Protein AF-A0A7Z0DC85-F1 (afdb_monomer)

pLDDT: mean 76.47, std 17.29, range [37.12, 97.38]

Organism: NCBI:txid1347891

Radius of gyration: 29.51 Å; Cα contacts (8 Å, |Δi|>4): 30; chains: 1; bounding box: 51×54×77 Å

Structure (mmCIF, N/CA/C/O backbone):
data_AF-A0A7Z0DC85-F1
#
_entry.id   AF-A0A7Z0DC85-F1
#
loop_
_atom_site.group_PDB
_atom_site.id
_atom_site.type_symbol
_atom_site.label_atom_id
_atom_site.label_alt_id
_atom_site.label_comp_id
_atom_site.label_asym_id
_atom_site.label_entity_id
_atom_site.label_seq_id
_atom_site.pdbx_PDB_ins_code
_atom_site.Cartn_x
_atom_site.Cartn_y
_atom_site.Cartn_z
_atom_site.occupancy
_atom_site.B_iso_or_equiv
_atom_site.auth_seq_id
_atom_site.auth_comp_id
_atom_site.auth_asym_id
_atom_site.auth_atom_id
_atom_site.pdbx_PDB_model_num
ATOM 1 N N . MET A 1 1 ? 40.129 -6.524 -58.657 1.00 50.47 1 MET A N 1
ATOM 2 C CA . MET A 1 1 ? 39.748 -5.891 -57.377 1.00 50.47 1 MET A CA 1
ATOM 3 C C . MET A 1 1 ? 38.912 -4.656 -57.696 1.00 50.47 1 MET A C 1
ATOM 5 O O . MET A 1 1 ? 39.489 -3.644 -58.058 1.00 50.47 1 MET A O 1
ATOM 9 N N . SER A 1 2 ? 37.577 -4.747 -57.677 1.00 52.06 2 SER A N 1
ATOM 10 C CA . SER A 1 2 ? 36.706 -3.599 -57.996 1.00 52.06 2 SER A CA 1
ATOM 11 C C . SER A 1 2 ? 36.164 -2.966 -56.722 1.00 52.06 2 SER A C 1
ATOM 13 O O . SER A 1 2 ? 35.391 -3.588 -55.997 1.00 52.06 2 SER A O 1
ATOM 15 N N . ALA A 1 3 ? 36.573 -1.726 -56.460 1.00 59.19 3 ALA A N 1
ATOM 16 C CA . ALA A 1 3 ? 36.029 -0.903 -55.390 1.00 59.19 3 ALA A CA 1
ATOM 17 C C . ALA A 1 3 ? 34.603 -0.441 -55.742 1.00 59.19 3 ALA A C 1
ATOM 19 O O . ALA A 1 3 ? 34.337 0.003 -56.860 1.00 59.19 3 ALA A O 1
ATOM 20 N N . ARG A 1 4 ? 33.677 -0.553 -54.782 1.00 53.69 4 ARG A N 1
ATOM 21 C CA . ARG A 1 4 ? 32.291 -0.072 -54.905 1.00 53.69 4 ARG A CA 1
ATOM 22 C C . ARG A 1 4 ? 32.267 1.463 -54.775 1.00 53.69 4 ARG A C 1
ATOM 24 O O . ARG A 1 4 ? 32.843 1.974 -53.816 1.00 53.69 4 ARG A O 1
ATOM 31 N N . PRO A 1 5 ? 31.612 2.209 -55.683 1.00 65.88 5 PRO A N 1
ATOM 32 C CA . PRO A 1 5 ? 31.538 3.667 -55.598 1.00 65.88 5 PRO A CA 1
ATOM 33 C C . PRO A 1 5 ? 30.638 4.127 -54.436 1.00 65.88 5 PRO A C 1
ATOM 35 O O . PRO A 1 5 ? 29.619 3.501 -54.143 1.00 65.88 5 PRO A O 1
ATOM 38 N N . ALA A 1 6 ? 31.015 5.228 -53.778 1.00 69.44 6 ALA A N 1
ATOM 39 C CA . ALA A 1 6 ? 30.279 5.805 -52.649 1.00 69.44 6 ALA A CA 1
ATOM 40 C C . ALA A 1 6 ? 28.913 6.397 -53.075 1.00 69.44 6 ALA A C 1
ATOM 42 O O . ALA A 1 6 ? 28.795 6.933 -54.182 1.00 69.44 6 ALA A O 1
ATOM 43 N N . PRO A 1 7 ? 27.876 6.352 -52.213 1.00 66.81 7 PRO A N 1
ATOM 44 C CA . PRO A 1 7 ? 26.550 6.855 -52.561 1.00 66.81 7 PRO A CA 1
ATOM 45 C C . PRO A 1 7 ? 26.525 8.391 -52.661 1.00 66.81 7 PRO A C 1
ATOM 47 O O . PRO A 1 7 ? 26.868 9.102 -51.716 1.00 66.81 7 PRO A O 1
ATOM 50 N N . LYS A 1 8 ? 26.062 8.915 -53.805 1.00 64.19 8 LYS A N 1
ATOM 51 C CA . LYS A 1 8 ? 25.775 10.346 -54.003 1.00 64.19 8 LYS A CA 1
ATOM 52 C C . LYS A 1 8 ? 24.492 10.726 -53.257 1.00 64.19 8 LYS A C 1
ATOM 54 O O . LYS A 1 8 ? 23.438 10.153 -53.520 1.00 64.19 8 LYS A O 1
ATOM 59 N N . A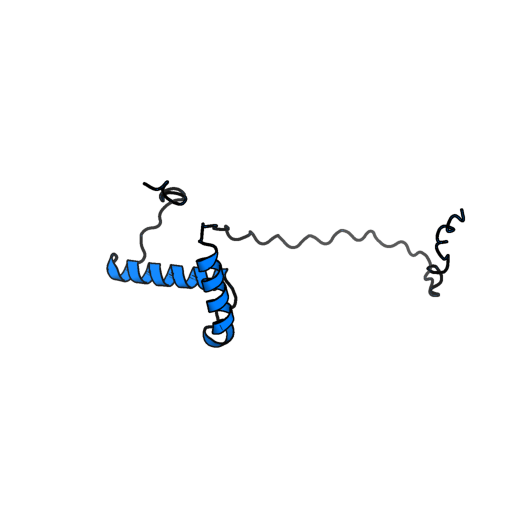RG A 1 9 ? 24.552 11.723 -52.366 1.00 59.66 9 ARG A N 1
ATOM 60 C CA . ARG A 1 9 ? 23.341 12.322 -51.780 1.00 59.66 9 ARG A CA 1
ATOM 61 C C . ARG A 1 9 ? 22.600 13.141 -52.841 1.00 59.66 9 ARG A C 1
ATOM 63 O O . ARG A 1 9 ? 23.187 14.010 -53.481 1.00 59.66 9 ARG A O 1
ATOM 70 N N . SER A 1 10 ? 21.321 12.835 -53.030 1.00 64.81 10 SER A N 1
ATOM 71 C CA . SER A 1 10 ? 20.439 13.505 -53.989 1.00 64.81 10 SER A CA 1
ATOM 72 C C . SER A 1 10 ? 20.096 14.929 -53.533 1.00 64.81 10 SER A C 1
ATOM 74 O O . SER A 1 10 ? 19.693 15.134 -52.389 1.00 64.81 10 SER A O 1
ATOM 76 N N . ARG A 1 11 ? 20.231 15.909 -54.440 1.00 67.06 11 ARG A N 1
ATOM 77 C CA . ARG A 1 11 ? 19.871 17.331 -54.255 1.00 67.06 11 ARG A CA 1
ATOM 78 C C . ARG A 1 11 ? 18.393 17.608 -54.582 1.00 67.06 11 ARG A C 1
ATOM 80 O O . ARG A 1 11 ? 18.086 18.603 -55.225 1.00 67.06 11 ARG A O 1
ATOM 87 N N . LEU A 1 12 ? 17.485 16.716 -54.187 1.00 60.59 12 LEU A N 1
ATOM 88 C CA . LEU A 1 12 ? 16.046 16.878 -54.454 1.00 60.59 12 LEU A CA 1
ATOM 89 C C . LEU A 1 12 ? 15.200 17.182 -53.209 1.00 60.59 12 LEU A C 1
ATOM 91 O O . LEU A 1 12 ? 14.003 17.404 -53.331 1.00 60.59 12 LEU A O 1
ATOM 95 N N . ALA A 1 13 ? 15.797 17.259 -52.019 1.00 56.03 13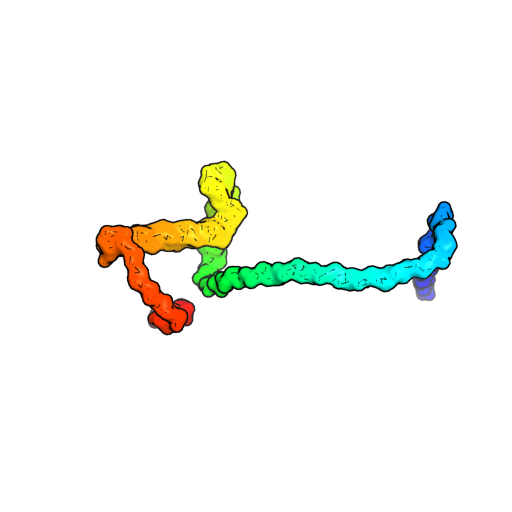 ALA A N 1
ATOM 96 C CA . ALA A 1 13 ? 15.093 17.629 -50.786 1.00 56.03 13 ALA A CA 1
ATOM 97 C C . ALA A 1 13 ? 14.950 19.160 -50.618 1.00 56.03 13 ALA A C 1
ATOM 99 O O . ALA A 1 13 ? 15.138 19.679 -49.522 1.00 56.03 13 ALA A O 1
ATOM 100 N N . GLY A 1 14 ? 14.712 19.889 -51.716 1.00 58.78 14 GLY A N 1
ATOM 101 C CA . GLY A 1 14 ? 14.816 21.352 -51.763 1.00 58.78 14 GLY A CA 1
ATOM 102 C C . GLY A 1 14 ? 13.735 22.090 -52.552 1.00 58.78 14 GLY A C 1
ATOM 103 O O . GLY A 1 14 ? 13.880 23.290 -52.746 1.00 58.78 14 GLY A O 1
ATOM 104 N N . ASN A 1 15 ? 12.659 21.435 -53.002 1.00 60.97 15 ASN A N 1
ATOM 105 C CA . ASN A 1 15 ? 11.621 22.110 -53.787 1.00 60.97 15 ASN A CA 1
ATOM 106 C C . ASN A 1 15 ? 10.213 21.753 -53.292 1.00 60.97 15 ASN A C 1
ATOM 108 O O . ASN A 1 15 ? 9.542 20.904 -53.872 1.00 60.97 15 ASN A O 1
ATOM 112 N N . SER A 1 16 ? 9.757 22.459 -52.256 1.00 52.53 16 SER A N 1
ATOM 113 C CA . SER A 1 16 ? 8.327 22.628 -51.971 1.00 52.53 16 SER A CA 1
ATOM 114 C C . SER A 1 16 ? 7.939 24.081 -52.290 1.00 52.53 16 SER A C 1
ATOM 116 O O . SER A 1 16 ? 8.608 24.991 -51.796 1.00 52.53 16 SER A O 1
ATOM 118 N N . PRO A 1 17 ? 6.915 24.334 -53.130 1.00 60.28 17 PRO A N 1
ATOM 119 C CA . PRO A 1 17 ? 6.651 25.655 -53.685 1.00 60.28 17 PRO A CA 1
ATOM 120 C C . PRO A 1 17 ? 5.579 26.393 -52.879 1.00 60.28 17 PRO A C 1
ATOM 122 O O . PRO A 1 17 ? 4.426 26.395 -53.277 1.00 60.28 17 PRO A O 1
ATOM 125 N N . VAL A 1 18 ? 5.947 27.040 -51.774 1.00 42.38 18 VAL A N 1
ATOM 126 C CA . VAL A 1 18 ? 5.221 28.209 -51.241 1.00 42.38 18 VAL A CA 1
ATOM 127 C C . VAL A 1 18 ? 6.238 29.043 -50.468 1.00 42.38 18 VAL A C 1
ATOM 129 O O . VAL A 1 18 ? 6.648 28.675 -49.371 1.00 42.38 18 VAL A O 1
ATOM 132 N N . ALA A 1 19 ? 6.661 30.159 -51.050 1.00 50.78 19 ALA A N 1
ATOM 133 C CA . ALA A 1 19 ? 7.392 31.194 -50.337 1.00 50.78 19 ALA A CA 1
ATOM 134 C C . ALA A 1 19 ? 6.398 32.263 -49.863 1.00 50.78 19 ALA A C 1
ATOM 136 O O . ALA A 1 19 ? 5.744 32.876 -50.709 1.00 50.78 19 ALA A O 1
ATOM 137 N N . PRO A 1 20 ? 6.305 32.555 -48.557 1.00 43.94 20 PRO A N 1
ATOM 138 C CA . PRO A 1 20 ? 6.033 33.902 -48.096 1.00 43.94 20 PRO A CA 1
ATOM 139 C C . PRO A 1 20 ? 7.364 34.645 -47.887 1.00 43.94 20 PRO A C 1
ATOM 141 O O . PRO A 1 20 ? 8.364 34.070 -47.457 1.00 43.94 20 PRO A O 1
ATOM 144 N N . ALA A 1 21 ? 7.372 35.927 -48.245 1.00 54.00 21 ALA A N 1
ATOM 145 C CA . ALA A 1 21 ? 8.471 36.864 -48.023 1.00 54.00 21 ALA A CA 1
ATOM 146 C C . ALA A 1 21 ? 8.928 36.886 -46.544 1.00 54.00 21 ALA A C 1
ATOM 148 O O . ALA A 1 21 ? 8.116 36.596 -45.663 1.00 5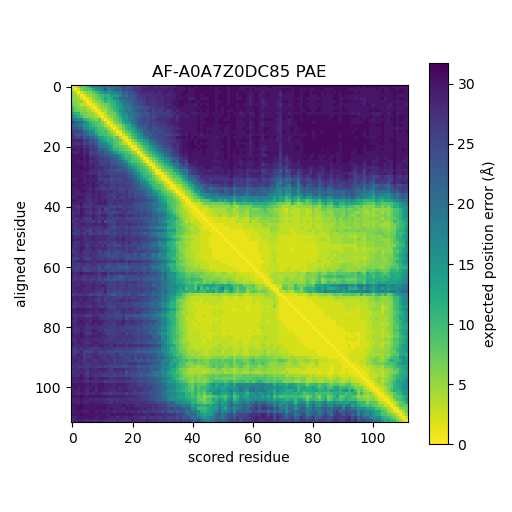4.00 21 ALA A O 1
ATOM 149 N N . PRO A 1 22 ? 10.189 37.257 -46.240 1.00 46.19 22 PRO A N 1
ATOM 150 C CA . PRO A 1 22 ? 10.636 37.407 -44.861 1.00 46.19 22 PRO A CA 1
ATOM 151 C C . PRO A 1 22 ? 9.927 38.608 -44.223 1.00 46.19 22 PRO A C 1
ATOM 153 O O . PRO A 1 22 ? 10.320 39.754 -44.417 1.00 46.19 22 PRO A O 1
ATOM 156 N N . ALA A 1 23 ? 8.861 38.340 -43.475 1.00 49.03 23 ALA A N 1
ATOM 157 C CA . ALA A 1 23 ? 8.404 39.232 -42.425 1.00 49.03 23 ALA A CA 1
ATOM 158 C C . ALA A 1 23 ? 9.279 38.960 -41.197 1.00 49.03 23 ALA A C 1
ATOM 160 O O . ALA A 1 23 ? 9.421 37.805 -40.789 1.00 49.03 23 ALA A O 1
ATOM 161 N N . GLU A 1 24 ? 9.887 40.007 -40.638 1.00 52.41 24 GLU A N 1
ATOM 162 C CA . GLU A 1 24 ? 10.500 39.974 -39.309 1.00 52.41 24 GLU A CA 1
ATOM 163 C C . GLU A 1 24 ? 9.528 39.316 -38.324 1.00 52.41 24 GLU A C 1
ATOM 165 O O . GLU A 1 24 ? 8.486 39.874 -37.980 1.00 52.41 24 GLU A O 1
ATOM 170 N N . ALA A 1 25 ? 9.856 38.097 -37.900 1.00 48.06 25 ALA A N 1
ATOM 171 C CA . ALA A 1 25 ? 9.170 37.442 -36.806 1.00 48.06 25 ALA A CA 1
ATOM 172 C C . ALA A 1 25 ? 9.605 38.140 -35.508 1.00 48.06 25 ALA A C 1
ATOM 174 O O . ALA A 1 25 ? 10.810 38.209 -35.240 1.00 48.06 25 ALA A O 1
ATOM 175 N N . PRO A 1 26 ? 8.672 38.649 -34.684 1.00 44.72 26 PRO A N 1
ATOM 176 C CA . PRO A 1 26 ? 8.990 39.001 -33.312 1.00 44.72 26 PRO A CA 1
ATOM 177 C C . PRO A 1 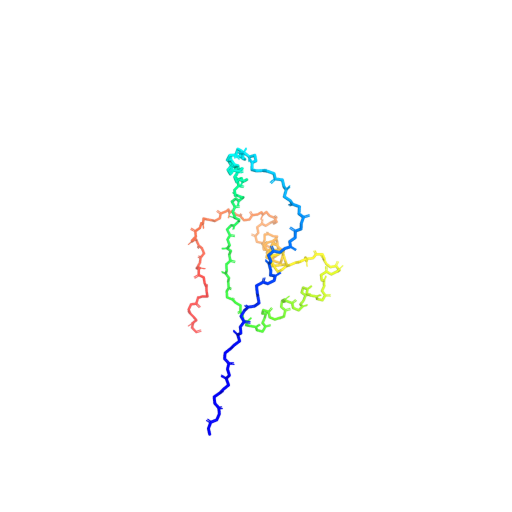26 ? 9.627 37.781 -32.653 1.00 44.72 26 PRO A C 1
ATOM 179 O O . PRO A 1 26 ? 9.098 36.676 -32.765 1.00 44.72 26 PRO A O 1
ATOM 182 N N . ALA A 1 27 ? 10.774 37.980 -32.004 1.00 50.56 27 ALA A N 1
ATOM 183 C CA . ALA A 1 27 ? 11.403 36.962 -31.181 1.00 50.56 27 ALA A CA 1
ATOM 184 C C . ALA A 1 27 ? 10.340 36.363 -30.252 1.00 50.56 27 ALA A C 1
ATOM 186 O O . ALA A 1 27 ? 9.813 37.054 -29.377 1.00 50.56 27 ALA A O 1
ATOM 187 N N . GLU A 1 28 ? 9.996 35.097 -30.484 1.00 54.22 28 GLU A N 1
ATOM 188 C CA . GLU A 1 28 ? 9.102 34.343 -29.622 1.00 54.22 28 GLU A CA 1
ATOM 189 C C . GLU A 1 28 ? 9.820 34.197 -28.281 1.00 54.22 28 GLU A C 1
ATOM 191 O O . GLU A 1 28 ? 10.727 33.382 -28.101 1.00 54.22 28 GLU A O 1
ATOM 196 N N . GLN A 1 29 ? 9.479 35.098 -27.360 1.00 56.09 29 GLN A N 1
ATOM 197 C CA . GLN A 1 29 ? 9.838 34.989 -25.958 1.00 56.09 29 GLN A CA 1
ATOM 198 C C . GLN A 1 29 ? 9.441 33.581 -25.503 1.00 56.09 29 GLN A C 1
ATOM 200 O O . GLN A 1 29 ? 8.284 33.203 -25.700 1.00 56.09 29 GLN A O 1
ATOM 205 N N . PRO A 1 30 ? 10.355 32.793 -24.908 1.00 55.97 30 PRO A N 1
ATOM 206 C CA . PRO A 1 30 ? 9.986 31.491 -24.385 1.00 55.97 30 PRO A CA 1
ATOM 207 C C . PRO A 1 30 ? 8.854 31.696 -23.381 1.00 55.97 30 PRO A C 1
ATOM 209 O O . PRO A 1 30 ? 9.016 32.407 -22.386 1.00 55.97 30 PRO A O 1
ATOM 212 N N . ALA A 1 31 ? 7.693 31.104 -23.675 1.00 60.97 31 ALA A N 1
ATOM 213 C CA . ALA A 1 31 ? 6.566 31.092 -22.760 1.00 60.97 31 ALA A CA 1
ATOM 214 C C . ALA A 1 31 ? 7.060 30.604 -21.385 1.00 60.97 31 ALA A C 1
ATOM 216 O O . ALA A 1 31 ? 7.842 29.646 -21.330 1.00 60.97 31 ALA A O 1
ATOM 217 N N . PRO A 1 32 ? 6.655 31.248 -20.275 1.00 58.12 32 PRO A N 1
ATOM 218 C CA . PRO A 1 32 ? 7.107 30.849 -18.953 1.00 58.12 32 PRO A CA 1
ATOM 219 C C . PRO A 1 32 ? 6.749 29.380 -18.739 1.00 58.12 32 PRO A C 1
ATOM 221 O O . PRO A 1 32 ? 5.578 28.998 -18.797 1.00 58.12 32 PRO A O 1
ATOM 224 N N . ALA A 1 33 ? 7.774 28.550 -18.531 1.00 65.19 33 ALA A N 1
ATOM 225 C CA . ALA A 1 33 ? 7.596 27.144 -18.218 1.00 65.19 33 ALA A CA 1
ATOM 226 C C . ALA A 1 33 ? 6.629 27.037 -17.034 1.00 65.19 33 ALA A C 1
ATOM 228 O O . ALA A 1 33 ? 6.858 27.639 -15.981 1.00 65.19 33 ALA A O 1
ATOM 229 N N . ALA A 1 34 ? 5.532 26.297 -17.223 1.00 66.88 34 ALA A N 1
ATOM 230 C CA . ALA A 1 34 ? 4.588 26.026 -16.151 1.00 66.88 34 ALA A CA 1
ATOM 231 C C . ALA A 1 34 ? 5.362 25.513 -14.922 1.00 66.88 34 ALA A C 1
ATOM 233 O O . ALA A 1 34 ? 6.287 24.707 -15.086 1.00 66.88 34 ALA A O 1
ATOM 234 N N . PRO A 1 35 ? 5.027 25.971 -13.702 1.00 63.62 35 PRO A N 1
ATOM 235 C CA . PRO A 1 35 ? 5.793 25.633 -12.514 1.00 63.62 35 PRO A CA 1
ATOM 236 C C . PRO A 1 35 ? 5.881 24.114 -12.377 1.00 63.62 35 PRO A C 1
ATOM 238 O O . PRO A 1 35 ? 4.861 23.419 -12.327 1.00 63.62 35 PRO A O 1
ATOM 241 N N . ALA A 1 36 ? 7.111 23.597 -12.342 1.00 67.69 36 ALA A N 1
ATOM 242 C CA . ALA A 1 36 ? 7.360 22.176 -12.177 1.00 67.69 36 ALA A CA 1
ATOM 243 C C . ALA A 1 36 ? 6.682 21.708 -10.883 1.00 67.69 36 ALA A C 1
ATOM 245 O O . ALA A 1 36 ? 7.007 22.171 -9.786 1.00 67.69 36 ALA A O 1
ATOM 246 N N . LYS A 1 37 ? 5.702 20.805 -11.008 1.00 75.19 37 LYS A N 1
ATOM 247 C CA . LYS A 1 37 ? 5.046 20.200 -9.847 1.00 75.19 37 LYS A CA 1
ATOM 248 C C . LYS A 1 37 ? 6.129 19.520 -9.013 1.00 75.19 37 LYS A C 1
ATOM 250 O O . LYS A 1 37 ? 6.856 18.674 -9.531 1.00 75.19 37 LYS A O 1
ATOM 255 N N . LYS A 1 38 ? 6.239 19.895 -7.733 1.00 71.00 38 LYS A N 1
ATOM 256 C CA . LYS A 1 38 ? 7.167 19.252 -6.794 1.00 71.00 38 LYS A CA 1
ATOM 257 C C . LYS A 1 38 ? 6.899 17.748 -6.817 1.00 71.00 38 LYS A C 1
ATOM 259 O O . LYS A 1 38 ? 5.786 17.312 -6.523 1.00 71.00 38 LYS A O 1
ATOM 264 N N . SER A 1 39 ? 7.896 16.968 -7.225 1.00 71.75 39 SER A N 1
ATOM 265 C CA . SER A 1 39 ? 7.774 15.516 -7.291 1.00 71.75 39 SER A CA 1
ATOM 266 C C . SER A 1 39 ? 7.569 14.961 -5.887 1.00 71.75 39 SER A C 1
ATOM 268 O O . SER A 1 39 ? 8.268 15.362 -4.954 1.00 71.75 39 SER A O 1
ATOM 270 N N . ARG A 1 40 ? 6.639 14.015 -5.743 1.00 80.69 40 ARG A N 1
ATOM 271 C CA . ARG A 1 40 ? 6.488 13.257 -4.497 1.00 80.69 40 ARG A CA 1
ATOM 272 C C . ARG A 1 40 ? 7.820 12.564 -4.163 1.00 80.69 40 ARG A C 1
ATOM 274 O O . ARG A 1 40 ? 8.518 12.144 -5.092 1.00 80.69 40 ARG A O 1
ATOM 281 N N . PRO A 1 41 ? 8.185 12.444 -2.876 1.00 82.94 41 PRO A N 1
ATOM 282 C CA . PRO A 1 41 ? 9.379 11.707 -2.488 1.00 82.94 41 PRO A CA 1
ATOM 283 C C . PRO A 1 41 ? 9.279 10.266 -2.998 1.00 82.94 41 PRO A C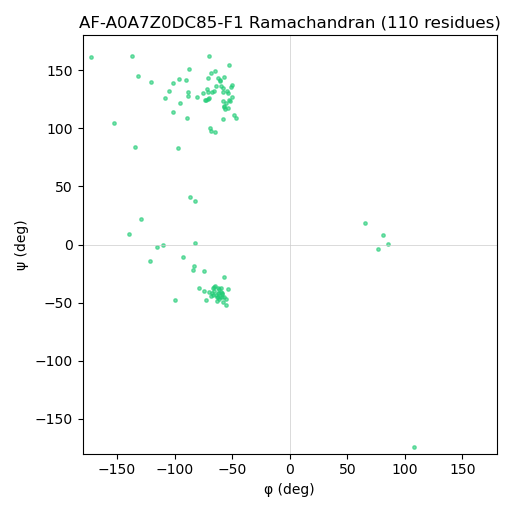 1
ATOM 285 O O . PRO A 1 41 ? 8.247 9.612 -2.845 1.00 82.94 41 PRO A O 1
ATOM 288 N N . LYS A 1 42 ? 10.346 9.787 -3.641 1.00 85.00 42 LYS A N 1
ATOM 289 C CA . LYS A 1 42 ? 10.425 8.415 -4.144 1.00 85.00 42 LYS A CA 1
ATOM 290 C C . LYS A 1 42 ? 10.986 7.513 -3.055 1.00 85.00 42 LYS A C 1
ATOM 292 O O . LYS A 1 42 ? 12.069 7.778 -2.540 1.00 85.00 42 LYS A O 1
ATOM 297 N N . VAL A 1 43 ? 10.276 6.430 -2.770 1.00 83.06 43 VAL A N 1
ATOM 298 C CA . VAL A 1 43 ? 10.737 5.361 -1.883 1.00 83.06 43 VAL A CA 1
ATOM 299 C C . VAL A 1 43 ? 11.146 4.169 -2.745 1.00 83.06 43 VAL A C 1
ATOM 301 O O . VAL A 1 43 ? 10.413 3.783 -3.654 1.00 83.06 43 VAL A O 1
ATOM 304 N N . SER A 1 44 ? 12.324 3.610 -2.476 1.00 84.00 44 SER A N 1
ATOM 305 C CA . SER A 1 44 ? 12.845 2.410 -3.137 1.00 84.00 44 SER A CA 1
ATOM 306 C C . SER A 1 44 ? 13.095 1.336 -2.082 1.00 84.00 44 SER A C 1
ATOM 308 O O . SER A 1 44 ? 13.613 1.647 -1.012 1.00 84.00 44 SER A O 1
ATOM 310 N N . PHE A 1 45 ? 12.775 0.083 -2.389 1.00 84.75 45 PHE A N 1
ATOM 311 C CA . PHE A 1 45 ? 13.058 -1.064 -1.528 1.00 84.75 45 PHE A CA 1
ATOM 312 C C . PHE A 1 45 ? 13.587 -2.232 -2.360 1.00 84.75 45 PHE A C 1
ATOM 314 O O . PHE A 1 45 ? 13.441 -2.258 -3.583 1.00 84.75 45 PHE A O 1
ATOM 321 N N . TYR A 1 46 ? 14.227 -3.184 -1.688 1.00 87.31 46 TYR A N 1
ATOM 322 C CA . TYR A 1 46 ? 14.738 -4.395 -2.318 1.00 87.31 46 TYR A CA 1
ATOM 323 C C . TYR A 1 46 ? 13.665 -5.475 -2.328 1.00 87.31 46 TYR A C 1
ATOM 325 O O . TYR A 1 46 ? 13.084 -5.781 -1.287 1.00 87.31 46 TYR A O 1
ATOM 333 N N . GLN A 1 47 ? 13.462 -6.088 -3.486 1.00 89.56 47 GLN A N 1
ATOM 334 C CA . GLN A 1 47 ? 12.556 -7.210 -3.670 1.00 89.56 47 GLN A CA 1
ATOM 335 C C . GLN A 1 47 ? 13.281 -8.302 -4.448 1.00 89.56 47 GLN A C 1
ATOM 337 O O . GLN A 1 47 ? 14.105 -7.999 -5.313 1.00 89.56 47 GLN A O 1
ATOM 342 N N . ASP A 1 48 ? 12.984 -9.559 -4.126 1.00 93.81 48 ASP A N 1
ATOM 343 C CA . ASP A 1 48 ? 13.453 -10.673 -4.936 1.00 93.81 48 ASP A CA 1
ATOM 344 C C . ASP A 1 48 ? 12.902 -10.546 -6.376 1.00 93.81 48 ASP A C 1
ATOM 346 O O . ASP A 1 48 ? 11.758 -10.097 -6.560 1.00 93.81 48 ASP A O 1
ATOM 350 N N . PRO A 1 49 ? 13.690 -10.866 -7.418 1.00 92.81 49 PRO A N 1
ATOM 351 C CA . PRO A 1 49 ? 13.212 -10.826 -8.796 1.00 92.81 49 PRO A CA 1
ATOM 352 C C . PRO A 1 49 ? 11.931 -11.642 -9.027 1.00 92.81 49 PRO A C 1
ATOM 354 O O . PRO A 1 49 ? 11.045 -11.165 -9.744 1.00 92.81 49 PRO A O 1
ATOM 357 N N . ASP A 1 50 ? 11.792 -12.805 -8.387 1.00 95.56 50 ASP A N 1
ATOM 358 C CA . ASP A 1 50 ? 10.628 -13.680 -8.551 1.00 95.56 50 ASP A CA 1
ATOM 359 C C . ASP A 1 50 ? 9.380 -13.063 -7.914 1.00 95.56 50 ASP A C 1
ATOM 361 O O . ASP A 1 50 ? 8.302 -13.032 -8.516 1.00 95.56 50 ASP A O 1
ATOM 365 N N . ASP A 1 51 ? 9.523 -12.458 -6.735 1.00 94.44 51 ASP A N 1
ATOM 366 C CA . ASP A 1 51 ? 8.429 -11.725 -6.096 1.00 94.44 51 ASP A CA 1
ATOM 367 C C . ASP A 1 51 ? 8.033 -10.484 -6.899 1.00 94.44 51 ASP A C 1
ATOM 369 O O . ASP A 1 51 ? 6.849 -10.163 -7.030 1.00 94.44 51 ASP A O 1
ATOM 373 N N . THR A 1 52 ? 9.010 -9.807 -7.502 1.00 91.62 52 THR A N 1
ATOM 374 C CA . THR A 1 52 ? 8.746 -8.673 -8.392 1.00 91.62 52 THR A CA 1
ATOM 375 C C . THR A 1 52 ? 7.921 -9.116 -9.604 1.00 91.62 52 THR A C 1
ATOM 377 O O . THR A 1 52 ? 6.983 -8.420 -10.010 1.00 91.62 52 THR A O 1
ATOM 380 N N . ALA A 1 53 ? 8.239 -10.278 -10.184 1.00 94.88 53 ALA A N 1
ATOM 381 C CA . ALA A 1 53 ? 7.476 -10.856 -11.285 1.00 94.88 53 ALA A CA 1
ATOM 382 C C . ALA A 1 53 ? 6.046 -11.207 -10.852 1.00 94.88 53 ALA A C 1
ATOM 384 O O . ALA A 1 53 ? 5.093 -10.851 -11.549 1.00 94.88 53 ALA A O 1
ATOM 385 N N . ARG A 1 54 ? 5.880 -11.809 -9.669 1.00 95.88 54 ARG A N 1
ATOM 386 C CA . ARG A 1 54 ? 4.565 -12.144 -9.103 1.00 95.88 54 ARG A CA 1
ATOM 387 C C . ARG A 1 54 ? 3.687 -10.918 -8.877 1.00 95.88 54 ARG A C 1
ATOM 389 O O . ARG A 1 54 ? 2.519 -10.942 -9.254 1.00 95.88 54 ARG A O 1
ATOM 396 N N . VAL A 1 55 ? 4.232 -9.836 -8.316 1.00 94.38 55 VAL A N 1
ATOM 397 C CA . VAL A 1 55 ? 3.474 -8.590 -8.096 1.00 94.38 55 VAL A CA 1
ATOM 398 C C . VAL A 1 55 ? 3.005 -7.995 -9.422 1.00 94.38 55 VAL A C 1
ATOM 400 O O . VAL A 1 55 ? 1.840 -7.624 -9.563 1.00 94.38 55 VAL A O 1
ATOM 403 N N . ARG A 1 56 ? 3.888 -7.935 -10.426 1.00 93.50 56 ARG A N 1
ATOM 404 C CA . ARG A 1 56 ? 3.518 -7.435 -11.759 1.00 93.50 56 ARG A CA 1
ATOM 405 C C . ARG A 1 56 ? 2.446 -8.303 -12.412 1.00 93.50 56 ARG A C 1
ATOM 407 O O . ARG A 1 56 ? 1.520 -7.753 -13.001 1.00 93.50 56 ARG A O 1
ATOM 414 N N . ALA A 1 57 ? 2.559 -9.626 -12.290 1.00 94.81 57 ALA A N 1
ATOM 415 C CA . ALA A 1 57 ? 1.564 -10.559 -12.804 1.00 94.81 57 ALA A CA 1
ATOM 416 C C . ALA A 1 57 ? 0.200 -10.345 -12.133 1.00 94.81 57 ALA A C 1
ATOM 418 O O . ALA A 1 57 ? -0.797 -10.209 -12.835 1.00 94.81 57 ALA A O 1
ATOM 419 N N . ALA A 1 58 ? 0.159 -10.231 -10.801 1.00 93.88 58 ALA A N 1
ATOM 420 C CA . ALA A 1 58 ? -1.077 -9.984 -10.061 1.00 93.88 58 ALA A CA 1
ATOM 421 C C . ALA A 1 58 ? -1.795 -8.729 -10.573 1.00 93.88 58 ALA A C 1
ATOM 423 O O . ALA A 1 58 ? -2.946 -8.817 -10.987 1.00 93.88 58 ALA A O 1
ATOM 424 N N . ILE A 1 59 ? -1.086 -7.599 -10.662 1.00 92.69 59 ILE A N 1
ATOM 425 C CA . ILE A 1 59 ? -1.651 -6.347 -11.184 1.00 92.69 59 ILE A CA 1
ATOM 426 C C . ILE A 1 59 ? -2.153 -6.533 -12.615 1.00 92.69 59 ILE A C 1
ATOM 428 O O . ILE A 1 59 ? -3.246 -6.086 -12.948 1.00 92.69 59 ILE A O 1
ATOM 432 N N . LEU A 1 60 ? -1.371 -7.188 -13.478 1.00 92.56 60 LEU A N 1
ATOM 433 C CA . LEU A 1 60 ? -1.745 -7.350 -14.878 1.00 92.56 60 LEU A CA 1
ATOM 434 C C . LEU A 1 60 ? -3.035 -8.159 -15.045 1.00 92.56 60 LEU A C 1
ATOM 436 O O . LEU A 1 60 ? -3.856 -7.834 -15.900 1.00 92.56 60 LEU A O 1
ATOM 440 N N . HIS A 1 61 ? -3.223 -9.175 -14.209 1.00 93.12 61 HIS A N 1
ATOM 441 C CA . HIS A 1 61 ? -4.389 -10.047 -14.259 1.00 93.12 61 HIS A CA 1
ATOM 442 C C . HIS A 1 61 ? -5.618 -9.492 -13.527 1.00 93.12 61 HIS A C 1
ATOM 444 O O . HIS A 1 61 ? -6.723 -9.941 -13.820 1.00 93.12 61 HIS A O 1
ATOM 450 N N . THR A 1 62 ? -5.463 -8.513 -12.628 1.00 91.44 62 THR A N 1
ATOM 451 C CA . THR A 1 62 ? -6.577 -7.945 -11.843 1.00 91.44 62 THR A CA 1
ATOM 452 C C . THR A 1 62 ? -6.868 -6.470 -12.128 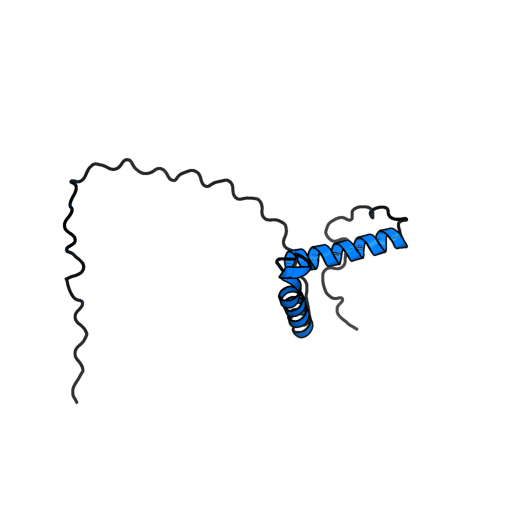1.00 91.44 62 THR A C 1
ATOM 454 O O . THR A 1 62 ? -7.829 -5.921 -11.590 1.00 91.44 62 THR A O 1
ATOM 457 N N . MET A 1 63 ? -6.102 -5.804 -13.003 1.00 87.00 63 MET A N 1
ATOM 458 C CA . MET A 1 63 ? -6.241 -4.356 -13.239 1.00 87.00 63 MET A CA 1
ATOM 459 C C . MET A 1 63 ? -7.645 -3.920 -13.684 1.00 87.00 63 MET A C 1
ATOM 461 O O . MET A 1 63 ? -8.038 -2.777 -13.449 1.00 87.00 63 MET A O 1
ATOM 465 N N . THR A 1 64 ? -8.401 -4.803 -14.342 1.00 85.88 64 THR A N 1
ATOM 466 C CA . THR A 1 64 ? -9.758 -4.517 -14.825 1.00 85.88 64 THR A CA 1
ATOM 467 C C . THR A 1 64 ? -10.833 -4.718 -13.762 1.00 85.88 64 THR A C 1
ATOM 469 O O . THR A 1 64 ? -11.911 -4.152 -13.907 1.00 85.88 64 THR A O 1
ATOM 472 N N . THR A 1 65 ? -10.563 -5.516 -12.726 1.00 87.44 65 THR A N 1
ATOM 473 C CA . THR A 1 65 ? -11.532 -5.854 -11.672 1.00 87.44 65 THR A CA 1
ATOM 474 C C . THR A 1 65 ? -11.324 -5.009 -10.419 1.00 87.44 65 THR A C 1
ATOM 476 O O . THR A 1 65 ? -12.274 -4.408 -9.933 1.00 87.44 65 THR A O 1
ATOM 479 N N . GLU A 1 66 ? -10.081 -4.895 -9.948 1.00 81.75 66 GLU A N 1
ATOM 480 C CA . GLU A 1 66 ? -9.737 -4.246 -8.670 1.00 81.75 66 GLU A CA 1
ATOM 481 C C . GLU A 1 66 ? -9.402 -2.752 -8.823 1.00 81.75 66 GLU A C 1
ATOM 483 O O . GLU A 1 66 ? -9.263 -2.019 -7.850 1.00 81.75 66 GLU A O 1
ATOM 488 N N . GLY A 1 67 ? -9.238 -2.265 -10.057 1.00 75.31 67 GLY A N 1
ATOM 489 C CA . GLY A 1 67 ? -9.030 -0.841 -10.336 1.00 75.31 67 GLY A CA 1
ATOM 490 C C . GLY A 1 67 ? -7.623 -0.298 -10.044 1.00 75.31 67 GLY A C 1
ATOM 491 O O . GLY A 1 67 ? -7.345 0.853 -10.396 1.00 75.31 67 GLY A O 1
ATOM 492 N N . SER A 1 68 ? -6.696 -1.087 -9.488 1.00 72.69 68 SER A N 1
ATOM 493 C CA . SER A 1 68 ? -5.288 -0.688 -9.353 1.00 72.69 68 SER A CA 1
ATOM 494 C C . SER A 1 68 ? -4.607 -0.635 -10.725 1.00 72.69 68 SER A C 1
ATOM 496 O O . SER A 1 68 ? -4.185 -1.642 -11.286 1.00 72.69 68 SER A O 1
ATOM 498 N N . ARG A 1 69 ? -4.461 0.571 -11.282 1.00 75.62 69 ARG A N 1
ATOM 499 C CA . ARG A 1 69 ? -3.910 0.775 -12.638 1.00 75.62 69 ARG A CA 1
ATOM 500 C C . ARG A 1 69 ? -2.379 0.773 -12.714 1.00 75.62 69 ARG A C 1
ATOM 502 O O . ARG A 1 69 ? -1.826 0.997 -13.788 1.00 75.62 69 ARG A O 1
ATOM 509 N N . GLY A 1 70 ? -1.672 0.562 -11.602 1.00 86.56 70 GLY A N 1
ATOM 510 C CA . GLY A 1 70 ? -0.211 0.583 -11.609 1.00 86.56 70 GLY A CA 1
ATOM 511 C C . GLY A 1 70 ? 0.457 0.151 -10.308 1.00 86.56 70 GLY A C 1
ATOM 512 O O . GLY A 1 70 ? -0.138 0.177 -9.234 1.00 86.56 70 GLY A O 1
ATOM 513 N N . LEU A 1 71 ? 1.741 -0.197 -10.430 1.00 87.56 71 LEU A N 1
ATOM 514 C CA . LEU A 1 71 ? 2.563 -0.771 -9.360 1.00 87.56 71 LEU A CA 1
ATOM 515 C C . LEU A 1 71 ? 2.640 0.106 -8.110 1.00 87.56 71 LEU A C 1
ATOM 517 O O . LEU A 1 71 ? 2.489 -0.392 -7.002 1.00 87.56 71 LEU A O 1
ATOM 521 N N . SER A 1 72 ? 2.853 1.413 -8.281 1.00 88.75 72 SER A N 1
ATOM 522 C CA . SER A 1 72 ? 2.960 2.324 -7.137 1.00 88.75 72 SER A CA 1
ATOM 523 C C . SER A 1 72 ? 1.658 2.424 -6.345 1.00 88.75 72 SER A C 1
ATOM 525 O O . SER A 1 72 ? 1.727 2.573 -5.132 1.00 88.75 72 SER A O 1
ATOM 527 N N . GLN A 1 73 ? 0.505 2.368 -7.021 1.00 89.38 73 GLN A N 1
ATOM 528 C CA . GLN A 1 73 ? -0.801 2.430 -6.364 1.00 89.38 73 GLN A CA 1
ATOM 529 C C . GLN A 1 73 ? -1.076 1.120 -5.626 1.00 89.38 73 GLN A C 1
ATOM 531 O O . GLN A 1 73 ? -1.373 1.143 -4.442 1.00 89.38 73 GLN A O 1
ATOM 536 N N . PHE A 1 74 ? -0.856 -0.013 -6.299 1.00 92.06 74 PHE A N 1
ATOM 537 C CA . PHE A 1 74 ? -1.018 -1.341 -5.709 1.00 92.06 74 PHE A CA 1
ATOM 538 C C . PHE A 1 74 ? -0.184 -1.521 -4.431 1.00 92.06 74 PHE A C 1
ATOM 540 O O . PHE A 1 74 ? -0.695 -1.967 -3.411 1.00 92.06 74 PHE A O 1
ATOM 547 N N . ILE A 1 75 ? 1.096 -1.132 -4.464 1.00 91.75 75 ILE A N 1
ATOM 548 C CA . ILE A 1 75 ? 1.973 -1.229 -3.288 1.00 91.75 75 ILE A CA 1
ATOM 549 C C . ILE A 1 75 ? 1.523 -0.267 -2.187 1.00 91.75 75 ILE A C 1
ATOM 551 O O . ILE A 1 75 ? 1.531 -0.646 -1.022 1.00 91.75 75 ILE A O 1
ATOM 555 N N . HIS A 1 76 ? 1.146 0.965 -2.537 1.00 91.19 76 HIS A N 1
ATOM 556 C CA . HIS A 1 76 ? 0.654 1.932 -1.559 1.00 91.19 76 HIS A CA 1
ATOM 557 C C . HIS A 1 76 ? -0.570 1.392 -0.814 1.00 91.19 76 HIS A C 1
ATOM 559 O O . HIS A 1 76 ? -0.577 1.399 0.412 1.00 91.19 76 HIS A O 1
ATOM 565 N N . ASP A 1 77 ? -1.560 0.876 -1.541 1.00 92.12 77 ASP A N 1
ATOM 566 C CA . ASP A 1 77 ? -2.810 0.394 -0.952 1.00 92.12 77 ASP A CA 1
ATOM 567 C C . ASP A 1 77 ? -2.571 -0.837 -0.074 1.00 92.12 77 ASP A C 1
ATOM 569 O O . ASP A 1 77 ? -3.024 -0.866 1.066 1.00 92.12 77 ASP A O 1
ATOM 573 N N . ALA A 1 78 ? -1.749 -1.786 -0.533 1.00 93.25 78 ALA A N 1
ATOM 574 C CA . ALA A 1 78 ? -1.362 -2.947 0.267 1.00 93.25 78 ALA A CA 1
ATOM 575 C C . ALA A 1 78 ? -0.611 -2.560 1.558 1.00 93.25 78 ALA A C 1
ATOM 577 O O . ALA A 1 78 ? -0.798 -3.178 2.608 1.00 93.25 78 ALA A O 1
ATOM 578 N N . VAL A 1 79 ? 0.249 -1.535 1.501 1.00 94.19 79 VAL A N 1
ATOM 579 C CA . VAL A 1 79 ? 0.944 -1.020 2.690 1.00 94.19 79 VAL A CA 1
ATOM 580 C C . VAL A 1 79 ? -0.044 -0.350 3.641 1.00 94.19 79 VAL A C 1
ATOM 582 O O . VAL A 1 79 ? 0.018 -0.613 4.839 1.00 94.19 79 VAL A O 1
ATOM 585 N N . MET A 1 80 ? -0.965 0.470 3.131 1.00 95.12 80 MET A N 1
ATOM 586 C CA . MET A 1 80 ? -1.958 1.154 3.962 1.00 95.12 80 MET A CA 1
ATOM 587 C C . MET A 1 80 ? -2.936 0.179 4.618 1.00 95.12 80 MET A C 1
ATOM 589 O O . MET A 1 80 ? -3.205 0.319 5.806 1.00 95.12 80 MET A O 1
ATOM 593 N N . GLU A 1 81 ? -3.377 -0.857 3.903 1.00 96.19 81 GLU A N 1
ATOM 594 C CA . GLU A 1 81 ? -4.193 -1.932 4.478 1.00 96.19 81 GLU A CA 1
ATOM 595 C C . GLU A 1 81 ? -3.453 -2.616 5.636 1.00 96.19 81 GLU A C 1
ATOM 597 O O . GLU A 1 81 ? -4.017 -2.877 6.700 1.00 96.19 81 GLU A O 1
ATOM 602 N N . LYS A 1 82 ? -2.147 -2.870 5.473 1.00 96.44 82 LYS A N 1
ATOM 603 C CA . LYS A 1 82 ? -1.349 -3.473 6.541 1.00 96.44 82 LYS A CA 1
ATOM 604 C C . LYS A 1 82 ? -1.188 -2.546 7.746 1.00 96.44 82 LYS A C 1
ATOM 606 O O . LYS A 1 82 ? -1.184 -3.038 8.875 1.00 96.44 82 LYS A O 1
ATOM 611 N N . VAL A 1 83 ? -1.032 -1.244 7.518 1.00 96.62 83 VAL A N 1
ATOM 612 C CA . VAL A 1 83 ? -0.954 -0.233 8.582 1.00 96.62 83 VAL A CA 1
ATOM 613 C C . VAL A 1 83 ? -2.263 -0.193 9.366 1.00 96.62 83 VAL A C 1
ATOM 615 O O . VAL A 1 83 ? -2.220 -0.348 10.582 1.00 96.62 83 VAL A O 1
ATOM 618 N N . GLU A 1 84 ? -3.408 -0.133 8.688 1.00 96.62 84 GLU A N 1
ATOM 619 C CA . GLU A 1 84 ? -4.729 -0.138 9.327 1.00 96.62 84 GLU A CA 1
ATOM 620 C C . GLU A 1 84 ? -4.947 -1.407 10.170 1.00 96.62 84 GLU A C 1
ATOM 622 O O . GLU A 1 84 ? -5.391 -1.340 11.315 1.00 96.62 84 GLU A O 1
ATOM 627 N N . GLN A 1 85 ? -4.537 -2.580 9.667 1.00 96.50 85 GLN A N 1
ATOM 628 C CA . GLN A 1 85 ? -4.572 -3.826 10.445 1.00 96.50 85 GLN A CA 1
ATOM 629 C C . GLN A 1 85 ? -3.725 -3.750 11.729 1.00 96.50 85 GLN A C 1
ATOM 631 O O . GLN A 1 85 ? -4.087 -4.339 12.751 1.00 96.50 85 GLN A O 1
ATOM 636 N N . LEU A 1 86 ? -2.569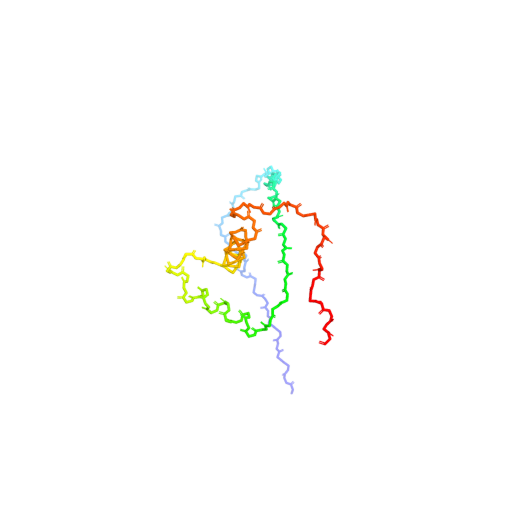 -3.080 11.682 1.00 97.38 86 LEU A N 1
ATOM 637 C CA . LEU A 1 86 ? -1.692 -2.909 12.843 1.00 97.38 86 LEU A CA 1
ATOM 638 C C . LEU A 1 86 ? -2.255 -1.882 13.828 1.00 97.38 86 LEU A C 1
ATOM 640 O O . LEU A 1 86 ? -2.199 -2.117 15.033 1.00 97.38 86 LEU A O 1
ATOM 644 N N . GLU A 1 87 ? -2.830 -0.793 13.332 1.00 97.19 87 GLU A N 1
ATOM 645 C CA . GLU A 1 87 ? -3.502 0.236 14.130 1.00 97.19 87 GLU A CA 1
ATOM 646 C C . GLU A 1 87 ? -4.714 -0.350 14.858 1.00 97.19 87 GLU A C 1
ATOM 648 O O . GLU A 1 87 ? -4.838 -0.209 16.076 1.00 97.19 87 GLU A O 1
ATOM 653 N N . ALA A 1 88 ? -5.537 -1.139 14.164 1.00 97.00 88 ALA A N 1
ATOM 654 C CA . ALA A 1 88 ? -6.645 -1.878 14.765 1.00 97.00 88 ALA A CA 1
ATOM 655 C C . ALA A 1 88 ? -6.174 -2.858 15.851 1.00 97.00 88 ALA A C 1
ATOM 657 O O . ALA A 1 88 ? -6.802 -2.982 16.903 1.00 97.00 88 ALA A O 1
ATOM 658 N N . ARG A 1 89 ? -5.052 -3.552 15.620 1.00 97.38 89 ARG A N 1
ATOM 659 C CA . ARG A 1 89 ? -4.552 -4.581 16.540 1.00 97.38 89 ARG A CA 1
ATOM 660 C C . ARG A 1 89 ? -3.833 -4.019 17.765 1.00 97.38 89 ARG A C 1
ATOM 662 O O . ARG A 1 89 ? -3.932 -4.614 18.836 1.00 97.38 89 ARG A O 1
ATOM 669 N N . TYR A 1 90 ? -3.068 -2.944 17.602 1.00 96.50 90 TYR A N 1
ATOM 670 C CA . TYR A 1 90 ? -2.118 -2.475 18.616 1.00 96.50 90 TYR A CA 1
ATOM 671 C C . TYR A 1 90 ? -2.366 -1.047 19.095 1.00 96.50 90 TYR A C 1
ATOM 673 O O . TYR A 1 90 ? -1.810 -0.670 20.122 1.00 96.50 90 TYR A O 1
ATOM 681 N N . ASN A 1 91 ? -3.192 -0.271 18.395 1.00 95.25 91 ASN A N 1
ATOM 682 C CA . ASN A 1 91 ? -3.457 1.130 18.716 1.00 95.25 91 ASN A CA 1
ATOM 683 C C . ASN A 1 91 ? -4.961 1.447 18.795 1.00 95.25 91 ASN A C 1
ATOM 685 O O . ASN A 1 91 ? -5.377 2.586 18.627 1.00 95.25 91 ASN A O 1
ATOM 689 N N . GLY A 1 92 ? -5.799 0.429 19.028 1.00 93.19 92 GLY A N 1
ATOM 690 C CA . GLY A 1 92 ? -7.244 0.604 19.211 1.00 93.19 92 GLY A CA 1
ATOM 691 C C . GLY A 1 92 ? -7.993 1.109 17.974 1.00 93.19 92 GLY A C 1
ATOM 692 O O . GLY A 1 92 ? -9.103 1.610 18.115 1.00 93.19 92 GLY A O 1
ATOM 693 N N . GLY A 1 93 ? -7.401 0.986 16.783 1.00 93.69 93 GLY A N 1
ATOM 694 C CA . GLY A 1 93 ? -7.939 1.542 15.538 1.00 93.69 93 GLY A CA 1
ATOM 695 C C . GLY A 1 93 ? -7.564 3.002 15.291 1.00 93.69 93 GLY A C 1
ATOM 696 O O . GLY A 1 93 ? -7.960 3.551 14.270 1.00 93.69 93 GLY A O 1
ATOM 697 N N . GLU A 1 94 ? -6.793 3.622 16.186 1.00 95.00 94 GLU A N 1
ATOM 698 C CA . GLU A 1 94 ? -6.277 4.973 15.987 1.00 95.00 94 GLU A CA 1
ATOM 699 C C . GLU A 1 94 ? -4.946 4.948 15.218 1.00 95.00 94 GLU A C 1
ATOM 701 O O . GLU A 1 94 ? -4.165 3.998 15.361 1.00 95.00 94 GLU A O 1
ATOM 706 N N . PRO A 1 95 ? -4.621 6.002 14.452 1.00 94.81 95 PRO A N 1
ATOM 707 C CA . PRO A 1 95 ? -3.336 6.109 13.778 1.00 94.81 95 PRO A CA 1
ATOM 708 C C . PRO A 1 95 ? -2.144 6.147 14.736 1.00 94.81 95 PRO A C 1
ATOM 710 O O . PRO A 1 95 ? -2.206 6.776 15.798 1.00 94.81 95 PRO A O 1
ATOM 713 N N . PHE A 1 96 ? -1.027 5.520 14.360 1.00 93.44 96 PHE A N 1
ATOM 714 C CA . PHE A 1 96 ? 0.203 5.617 15.156 1.00 93.44 96 PHE A CA 1
ATOM 715 C C . PHE A 1 96 ? 0.751 7.058 15.189 1.00 93.44 96 PHE A C 1
ATOM 717 O O . PHE A 1 96 ? 0.612 7.802 14.212 1.00 93.44 96 PHE A O 1
ATOM 724 N N . PRO A 1 97 ? 1.424 7.470 16.284 1.00 92.12 97 PRO A N 1
ATOM 725 C CA . PRO A 1 97 ? 2.068 8.777 16.344 1.00 92.12 97 PRO A CA 1
ATOM 726 C C . PRO A 1 97 ? 3.139 8.911 15.244 1.00 92.12 97 PRO A C 1
ATOM 728 O O . PRO A 1 97 ? 3.855 7.946 14.958 1.00 92.12 97 PRO A O 1
ATOM 731 N N . PRO A 1 98 ? 3.277 10.094 14.619 1.00 89.50 98 PRO A N 1
ATOM 732 C CA . PRO A 1 98 ? 4.197 10.285 13.508 1.00 89.50 98 PRO A CA 1
ATOM 733 C C . PR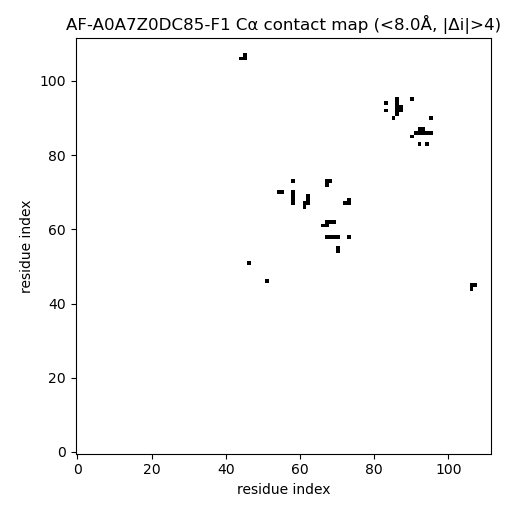O A 1 98 ? 5.653 10.163 13.968 1.00 89.50 98 PRO A C 1
ATOM 735 O O . PRO A 1 98 ? 6.070 10.818 14.922 1.00 89.50 98 PRO A O 1
ATOM 738 N N . VAL A 1 99 ? 6.426 9.367 13.231 1.00 88.69 99 VAL A N 1
ATOM 739 C CA . VAL A 1 99 ? 7.867 9.174 13.434 1.00 88.69 99 VAL A CA 1
ATOM 740 C C . VAL A 1 99 ? 8.669 9.984 12.418 1.00 88.69 99 VAL A C 1
ATOM 742 O O . VAL A 1 99 ? 8.310 10.080 11.239 1.00 88.69 99 VAL A O 1
ATOM 745 N N . GLY A 1 100 ? 9.755 10.604 12.873 1.00 79.06 100 GLY A N 1
ATOM 746 C CA . GLY A 1 100 ? 10.631 11.421 12.049 1.00 79.06 100 GLY A CA 1
ATOM 747 C C . GLY A 1 100 ? 11.459 10.607 11.042 1.00 79.06 100 GLY A C 1
ATOM 748 O O . GLY A 1 100 ? 11.646 9.391 11.174 1.00 79.06 100 GLY A O 1
ATOM 749 N N . PRO A 1 101 ? 12.020 11.264 10.008 1.00 72.56 101 PRO A N 1
ATOM 750 C CA . PRO A 1 101 ? 12.944 10.611 9.087 1.00 72.56 101 PRO A CA 1
ATOM 751 C C . PRO A 1 101 ? 14.155 10.028 9.836 1.00 72.56 101 PRO A C 1
ATOM 753 O O . PRO A 1 101 ? 14.791 10.749 10.598 1.00 72.56 101 PRO A O 1
ATOM 756 N N . ARG A 1 102 ? 14.539 8.777 9.520 1.00 68.88 102 ARG A N 1
ATOM 757 C CA . ARG A 1 102 ? 15.679 8.007 10.091 1.00 68.88 102 ARG A CA 1
ATOM 758 C C . ARG A 1 102 ? 15.447 7.320 11.443 1.00 68.88 102 ARG A C 1
ATOM 760 O O . ARG A 1 102 ? 16.392 6.753 11.976 1.00 68.88 102 ARG A O 1
ATOM 767 N N . GLU A 1 103 ? 14.225 7.300 11.963 1.00 75.31 103 GLU A N 1
ATOM 768 C CA . GLU A 1 103 ? 13.919 6.522 13.176 1.00 75.31 103 GLU A CA 1
ATOM 769 C C . GLU A 1 103 ? 13.849 5.008 12.913 1.00 75.31 103 GLU A C 1
ATOM 771 O O . GLU A 1 103 ? 14.080 4.204 13.813 1.00 75.31 103 GLU A O 1
ATOM 776 N N . LEU A 1 104 ? 13.596 4.608 11.662 1.00 72.56 104 LEU A N 1
ATOM 777 C CA . LEU A 1 104 ? 13.597 3.209 11.241 1.00 72.56 104 LEU A CA 1
ATOM 778 C C . LEU A 1 104 ? 14.941 2.798 10.618 1.00 72.56 104 LEU A C 1
ATOM 780 O O . LEU A 1 104 ? 15.515 3.580 9.845 1.00 72.56 104 LEU A O 1
ATOM 784 N N . PRO A 1 105 ? 15.410 1.558 10.869 1.00 74.31 105 PRO A N 1
ATOM 785 C CA . PRO A 1 105 ? 16.542 0.978 10.159 1.00 74.31 105 PRO A CA 1
ATOM 786 C C . PRO A 1 105 ? 16.327 1.062 8.646 1.00 74.31 105 PRO A C 1
ATOM 788 O O . PRO A 1 105 ? 15.314 0.609 8.112 1.00 74.31 105 PRO A O 1
ATOM 791 N N . GLN A 1 106 ? 17.278 1.674 7.945 1.00 67.94 106 GLN A N 1
ATOM 792 C CA . GLN A 1 106 ? 17.188 1.853 6.501 1.00 67.94 106 GLN A CA 1
ATOM 793 C C . GLN A 1 106 ? 17.812 0.646 5.794 1.00 67.94 106 GLN A C 1
ATOM 795 O O . GLN A 1 106 ? 19.030 0.493 5.782 1.00 67.94 106 GLN A O 1
ATOM 800 N N . GLY A 1 107 ? 16.977 -0.192 5.177 1.00 65.19 107 GLY A N 1
ATOM 801 C CA . GLY A 1 107 ? 17.410 -1.320 4.345 1.00 65.19 107 GLY A CA 1
ATOM 802 C C . GLY A 1 107 ? 17.187 -2.693 4.983 1.00 65.19 107 GLY A C 1
ATOM 803 O O . GLY A 1 107 ? 16.560 -2.814 6.033 1.00 65.19 107 GLY A O 1
ATOM 804 N N . ARG A 1 108 ? 17.675 -3.750 4.316 1.00 59.28 108 ARG A N 1
ATOM 805 C CA . ARG A 1 108 ? 17.723 -5.086 4.927 1.00 59.28 108 ARG A CA 1
ATOM 806 C C . ARG A 1 108 ? 18.715 -5.038 6.097 1.00 59.28 108 ARG A C 1
ATOM 808 O O . ARG A 1 108 ? 19.826 -4.553 5.875 1.00 59.28 108 ARG A O 1
ATOM 815 N N . PRO A 1 109 ? 18.372 -5.542 7.297 1.00 58.94 109 PRO A N 1
ATOM 816 C CA . PRO A 1 109 ? 19.399 -5.842 8.285 1.00 58.94 109 PRO A CA 1
ATOM 817 C C . PRO A 1 109 ? 20.418 -6.775 7.622 1.00 58.94 109 PRO A C 1
ATOM 819 O O . PRO A 1 109 ? 20.040 -7.706 6.907 1.00 58.94 109 PRO A O 1
ATOM 822 N N . MET A 1 110 ? 21.702 -6.451 7.770 1.00 51.19 110 MET A N 1
ATOM 823 C CA . MET A 1 110 ? 22.805 -7.288 7.308 1.00 51.19 110 MET A CA 1
ATOM 824 C C . MET A 1 110 ? 22.631 -8.641 8.008 1.00 51.19 110 MET A C 1
ATOM 826 O O . MET A 1 110 ? 22.711 -8.698 9.230 1.00 51.19 110 MET A O 1
ATOM 830 N N . GLY A 1 111 ? 22.219 -9.656 7.246 1.00 57.75 111 GLY A N 1
ATOM 831 C CA . GLY A 1 111 ? 21.767 -10.933 7.790 1.00 57.75 111 GLY A CA 1
ATOM 832 C C . GLY A 1 111 ? 22.846 -11.620 8.619 1.00 57.75 111 GLY A C 1
ATOM 833 O O . GLY A 1 111 ? 24.008 -11.652 8.210 1.00 57.75 111 GLY A O 1
ATOM 834 N N . GLU A 1 112 ? 22.419 -12.152 9.763 1.00 37.12 112 GLU A N 1
ATOM 835 C CA . GLU A 1 112 ? 22.953 -13.401 10.313 1.00 37.12 112 GLU A CA 1
ATOM 836 C C . GLU A 1 112 ? 22.475 -14.592 9.470 1.00 37.12 112 GLU A C 1
ATOM 838 O O . GLU A 1 112 ? 21.355 -14.505 8.904 1.00 37.12 112 GLU A O 1
#

Solvent-accessible surface area (backbone atoms only — not comparable to full-atom values): 7930 Å² total; per-residue (Å²): 138,83,82,81,82,80,86,79,83,76,90,70,92,76,80,77,97,76,85,77,79,91,68,88,71,76,80,79,69,80,72,80,74,74,79,77,75,81,74,74,87,84,85,85,83,91,70,58,71,67,58,53,50,51,54,54,49,51,43,70,77,36,33,88,78,75,63,43,86,44,70,72,56,48,52,49,51,57,50,50,55,52,47,51,55,46,19,47,72,75,47,81,59,40,82,77,82,90,75,65,93,78,77,60,86,86,70,78,76,83,77,130

Secondary structure (DSSP, 8-state):
--PPPPPPPPTTTT----PPP-------PPPPPPPPPPPPPP------HHHHHHHHHHHHHHTTTT---SHHHHHHHHHHHHHHHHHHHHSTTSPPPPPPTTSS--SS----

InterPro domains:
  IPR040851 ParB-like, C-terminal [PF18064] (50-96)

Sequence (112 aa):
MSARPAPKRSRLAGNSPVAPAPAEAPAEQPAPAAPAKKSRPKVSFYQDPDDTARVRAAILHTMTTEGSRGLSQFIHDAVMEKVEQLEARYNGGEPFPPVGPRELPQGRPMGE

Foldseek 3Di:
DDDDDDDDDDPPPPDDDDDDDDDPDDPPDPDPDDPDDDDDD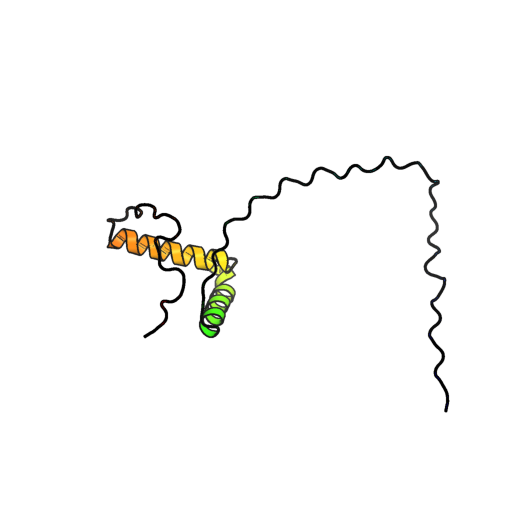DDDADDDPVVVVVLVVVCVVCCVPPVPVDDVSVVVVVVVVVQQVCCVVPVVSDHDDDDDPPPDDPYDDPDD

Nearest PDB structures (foldseek):
  3no7-assembly1_B  TM=8.799E-01  e=7.761E-03  Leifsonia xyli subsp. cynodontis

Mean predicted aligned error: 16.64 Å